Protein AF-A0A7R9YGS1-F1 (afdb_monomer_lite)

Structure (mmCIF, N/CA/C/O backbone):
data_AF-A0A7R9YGS1-F1
#
_entry.id   AF-A0A7R9YGS1-F1
#
loop_
_atom_site.group_PDB
_atom_site.id
_atom_site.type_symbol
_atom_site.label_atom_id
_atom_site.label_alt_id
_atom_site.label_comp_id
_atom_site.label_asym_id
_atom_site.label_entity_id
_atom_site.label_seq_id
_atom_site.pdbx_PDB_ins_code
_atom_site.Cartn_x
_atom_site.Cartn_y
_atom_site.Cartn_z
_atom_site.occupancy
_atom_site.B_iso_or_equiv
_atom_site.auth_seq_id
_atom_site.auth_comp_id
_atom_site.auth_asym_id
_atom_site.auth_atom_id
_atom_site.pdbx_PDB_model_num
ATOM 1 N N . GLY A 1 1 ? -16.925 10.103 -4.255 1.00 83.62 1 GLY A N 1
ATOM 2 C CA . GLY A 1 1 ? -17.946 9.125 -4.685 1.00 83.62 1 GLY A CA 1
ATOM 3 C C . GLY A 1 1 ? -17.270 7.866 -5.184 1.00 83.62 1 GLY A C 1
ATOM 4 O O . GLY A 1 1 ? -16.143 7.963 -5.662 1.00 83.62 1 GLY A O 1
ATOM 5 N N . SER A 1 2 ? -17.938 6.717 -5.084 1.00 89.25 2 SER A N 1
ATOM 6 C CA . SER A 1 2 ? -17.354 5.390 -5.349 1.00 89.25 2 SER A CA 1
ATOM 7 C C . SER A 1 2 ? -16.666 5.252 -6.712 1.00 89.25 2 SER A C 1
ATOM 9 O O . SER A 1 2 ? -15.585 4.683 -6.798 1.00 89.25 2 SER A O 1
ATOM 11 N N . ALA A 1 3 ? -17.224 5.843 -7.774 1.00 91.31 3 ALA A N 1
ATOM 12 C CA . ALA A 1 3 ? -16.618 5.799 -9.109 1.00 91.31 3 ALA A CA 1
ATOM 13 C C . ALA A 1 3 ? -15.221 6.447 -9.169 1.00 91.31 3 ALA A C 1
ATOM 15 O O . ALA A 1 3 ? -14.322 5.918 -9.817 1.00 91.31 3 ALA A O 1
ATOM 16 N N . CYS A 1 4 ? -15.020 7.567 -8.467 1.00 93.81 4 CYS A N 1
ATOM 17 C CA . CYS A 1 4 ? -13.731 8.259 -8.435 1.00 93.81 4 CYS A CA 1
ATOM 18 C C . CYS A 1 4 ? -12.681 7.443 -7.665 1.00 93.81 4 CYS A C 1
ATOM 20 O O . CYS A 1 4 ? -11.571 7.255 -8.155 1.00 93.81 4 CYS A O 1
ATOM 22 N N . GLY A 1 5 ? -13.049 6.886 -6.505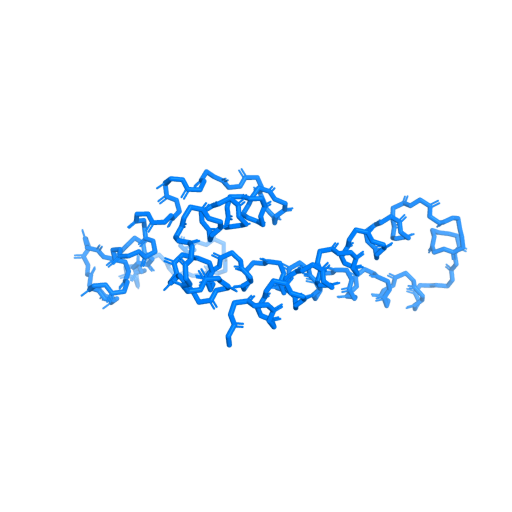 1.00 96.06 5 GLY A N 1
ATOM 23 C CA . GLY A 1 5 ? -12.140 6.051 -5.713 1.00 96.06 5 GLY A CA 1
ATOM 24 C C . GLY A 1 5 ? -11.721 4.774 -6.448 1.00 96.06 5 GLY A C 1
ATOM 25 O O . GLY A 1 5 ? -10.536 4.447 -6.483 1.00 96.06 5 GLY A O 1
ATOM 26 N N . LEU A 1 6 ? -12.659 4.108 -7.131 1.00 97.62 6 LEU A N 1
ATOM 27 C CA . LEU A 1 6 ? -12.356 2.956 -7.987 1.00 97.62 6 LEU A CA 1
ATOM 28 C C . LEU A 1 6 ? -11.429 3.311 -9.152 1.00 97.62 6 LEU A C 1
ATOM 30 O O . LEU A 1 6 ? -10.495 2.562 -9.430 1.00 97.62 6 LEU A O 1
ATOM 34 N N . ALA A 1 7 ? -11.663 4.445 -9.817 1.00 98.12 7 ALA A N 1
ATOM 35 C CA . ALA A 1 7 ? -10.802 4.902 -10.903 1.00 98.12 7 ALA A CA 1
ATOM 36 C C . ALA A 1 7 ? -9.372 5.170 -10.411 1.00 98.12 7 ALA A C 1
ATOM 38 O O . ALA A 1 7 ? -8.418 4.734 -11.048 1.00 98.12 7 ALA A O 1
ATOM 39 N N . ILE A 1 8 ? -9.215 5.816 -9.250 1.00 98.31 8 ILE A N 1
ATOM 40 C CA . ILE A 1 8 ? -7.901 6.068 -8.642 1.00 98.31 8 ILE A CA 1
ATOM 41 C C . ILE A 1 8 ? -7.202 4.748 -8.292 1.00 98.31 8 ILE A C 1
ATOM 43 O O . ILE A 1 8 ? -6.055 4.549 -8.689 1.00 98.31 8 ILE A O 1
ATOM 47 N N . ALA A 1 9 ? -7.893 3.823 -7.616 1.00 98.31 9 ALA A N 1
ATOM 48 C CA . ALA A 1 9 ? -7.335 2.516 -7.264 1.00 98.31 9 ALA A CA 1
ATOM 49 C C . ALA A 1 9 ? -6.900 1.723 -8.511 1.00 98.31 9 ALA A C 1
ATOM 51 O O . ALA A 1 9 ? -5.812 1.146 -8.537 1.00 98.31 9 ALA A O 1
ATOM 52 N N . ALA A 1 10 ? -7.715 1.738 -9.571 1.00 98.44 10 ALA A N 1
ATOM 53 C CA . ALA A 1 10 ? -7.390 1.097 -10.840 1.00 98.44 10 ALA A CA 1
ATOM 54 C C . ALA A 1 10 ? -6.169 1.742 -11.516 1.00 98.44 10 ALA A C 1
ATOM 56 O O . ALA A 1 10 ? -5.265 1.025 -11.941 1.00 98.44 10 ALA A O 1
ATOM 57 N N . CYS A 1 11 ? -6.099 3.076 -11.571 1.00 98.69 11 CYS A N 1
ATOM 58 C CA . CYS A 1 11 ? -4.949 3.797 -12.119 1.00 98.69 11 CYS A CA 1
ATOM 59 C C . CYS A 1 11 ? -3.654 3.465 -11.367 1.00 98.69 11 CYS A C 1
ATOM 61 O O . CYS A 1 11 ? -2.638 3.202 -12.008 1.00 98.69 11 CYS A O 1
ATOM 63 N N . ILE A 1 12 ? -3.693 3.425 -10.030 1.00 98.69 12 ILE A N 1
ATOM 64 C CA . ILE A 1 12 ? -2.539 3.053 -9.199 1.00 98.69 12 ILE A CA 1
ATOM 65 C C . ILE A 1 12 ? -2.091 1.623 -9.512 1.00 98.69 12 ILE A C 1
ATOM 67 O O . ILE A 1 12 ? -0.910 1.402 -9.769 1.00 98.69 12 ILE A O 1
ATOM 71 N N . LEU A 1 13 ? -3.016 0.658 -9.539 1.00 98.62 13 LEU A N 1
ATOM 72 C CA . LEU A 1 13 ? -2.689 -0.745 -9.811 1.00 98.62 13 LEU A CA 1
ATOM 73 C C . LEU A 1 13 ? -2.129 -0.949 -11.222 1.00 98.62 13 LEU A C 1
ATOM 75 O O . LEU A 1 13 ? -1.149 -1.670 -11.389 1.00 98.62 13 LEU A O 1
ATOM 79 N N . VAL A 1 14 ? -2.708 -0.299 -12.234 1.00 98.62 14 VAL A N 1
ATOM 80 C CA . VAL A 1 14 ? -2.215 -0.375 -13.617 1.00 98.62 14 VAL A CA 1
ATOM 81 C C . VAL A 1 14 ? -0.829 0.256 -13.735 1.00 98.62 14 VAL A C 1
ATOM 83 O O . VAL A 1 14 ? 0.066 -0.361 -14.312 1.00 98.62 14 VAL A O 1
ATOM 86 N N . ALA A 1 15 ? -0.627 1.446 -13.161 1.00 98.62 15 ALA A N 1
ATOM 87 C CA . ALA A 1 15 ? 0.673 2.111 -13.157 1.00 98.62 15 ALA A CA 1
ATOM 88 C C . ALA A 1 15 ? 1.732 1.263 -12.441 1.00 98.62 15 ALA A C 1
ATOM 90 O O . ALA A 1 15 ? 2.834 1.093 -12.957 1.00 98.62 15 ALA A O 1
ATOM 91 N N . TRP A 1 16 ? 1.382 0.675 -11.295 1.00 98.69 16 TRP A N 1
ATOM 92 C CA . TRP A 1 16 ? 2.257 -0.218 -10.542 1.00 98.69 16 TRP A CA 1
ATOM 93 C C . TRP A 1 16 ? 2.618 -1.482 -11.329 1.00 98.69 16 TRP A C 1
ATOM 95 O O . TRP A 1 16 ? 3.801 -1.784 -11.453 1.00 98.69 16 TRP A O 1
ATOM 105 N N . VAL A 1 17 ? 1.649 -2.188 -11.929 1.00 98.44 17 VAL A N 1
ATOM 106 C CA . VAL A 1 17 ? 1.932 -3.374 -12.763 1.00 98.44 17 VAL A CA 1
ATOM 107 C C . VAL A 1 17 ? 2.819 -3.010 -13.952 1.00 98.44 17 VAL A C 1
ATOM 109 O O . VAL A 1 17 ? 3.747 -3.754 -14.275 1.00 98.44 17 VAL A O 1
ATOM 112 N N . ALA A 1 18 ? 2.562 -1.874 -14.604 1.00 98.25 18 ALA A N 1
ATOM 113 C CA . ALA A 1 18 ? 3.374 -1.408 -15.723 1.00 98.25 18 ALA A CA 1
ATOM 114 C C . ALA A 1 18 ? 4.814 -1.103 -15.283 1.00 98.25 18 ALA A C 1
ATOM 116 O O . ALA A 1 18 ? 5.753 -1.603 -15.902 1.00 98.25 18 ALA A O 1
ATOM 117 N N . ALA A 1 19 ? 4.988 -0.355 -14.191 1.00 98.00 19 ALA A N 1
ATOM 118 C CA . ALA A 1 19 ? 6.2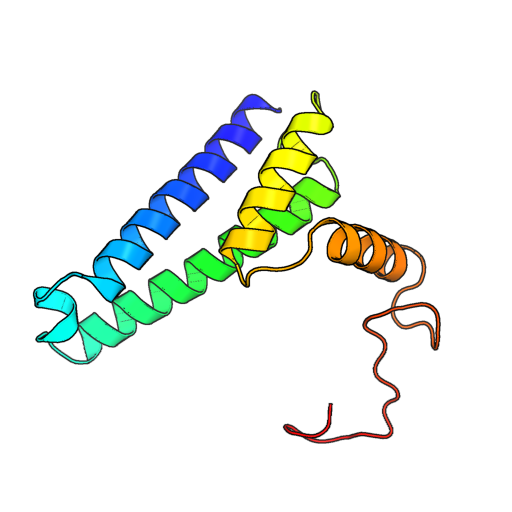97 -0.024 -13.637 1.00 98.00 19 ALA A CA 1
ATOM 119 C C . ALA A 1 19 ? 7.060 -1.280 -13.197 1.00 98.00 19 ALA A C 1
ATOM 121 O O . ALA A 1 19 ? 8.203 -1.470 -13.602 1.00 98.00 19 ALA A O 1
ATOM 122 N N . LEU A 1 20 ? 6.401 -2.195 -12.480 1.00 97.50 20 LEU A N 1
ATOM 123 C CA . LEU A 1 20 ? 6.980 -3.467 -12.058 1.00 97.50 20 LEU A CA 1
ATOM 124 C C . LEU A 1 20 ? 7.420 -4.308 -13.262 1.00 97.50 20 LEU A C 1
ATOM 126 O O . LEU A 1 20 ? 8.534 -4.826 -13.287 1.00 97.50 20 LEU A O 1
ATOM 130 N N . ARG A 1 21 ? 6.574 -4.409 -14.296 1.00 97.69 21 ARG A N 1
ATOM 131 C CA . ARG A 1 21 ? 6.917 -5.119 -15.533 1.00 97.69 21 ARG A CA 1
ATOM 132 C C . ARG A 1 21 ? 8.125 -4.486 -16.221 1.00 97.69 21 ARG A C 1
ATOM 134 O O . ARG A 1 21 ? 8.997 -5.213 -16.688 1.00 97.69 21 ARG A O 1
ATOM 141 N N . MET A 1 22 ? 8.181 -3.157 -16.292 1.00 96.19 22 MET A N 1
ATOM 142 C CA . MET A 1 22 ? 9.321 -2.446 -16.871 1.00 96.19 22 MET A CA 1
ATOM 143 C C . MET A 1 22 ? 10.599 -2.694 -16.068 1.00 96.19 22 MET A C 1
ATOM 145 O O . MET A 1 22 ? 11.604 -3.065 -16.664 1.00 96.19 22 MET A O 1
ATOM 149 N N . SER A 1 23 ? 10.556 -2.564 -14.739 1.00 95.56 23 SER A N 1
ATOM 150 C CA . SER A 1 23 ? 11.722 -2.784 -13.876 1.00 95.56 23 SER A CA 1
ATOM 151 C C . SER A 1 23 ? 12.260 -4.214 -13.953 1.00 95.56 23 SER A C 1
ATOM 153 O O . SER A 1 23 ? 13.468 -4.404 -13.872 1.00 95.56 23 SER A O 1
ATOM 155 N N . LEU A 1 24 ? 11.387 -5.216 -14.108 1.00 95.62 24 LEU A N 1
ATOM 156 C CA . LEU A 1 24 ? 11.787 -6.628 -14.091 1.00 95.62 24 LEU A CA 1
ATOM 157 C C . LEU A 1 24 ? 12.161 -7.197 -15.464 1.00 95.62 24 LEU A C 1
ATOM 159 O O . LEU A 1 24 ? 12.980 -8.108 -15.532 1.00 95.62 24 LEU A O 1
ATOM 163 N N . PHE A 1 25 ? 11.545 -6.715 -16.548 1.00 96.81 25 PHE A N 1
ATOM 164 C CA . PHE A 1 25 ? 11.627 -7.382 -17.855 1.00 96.81 25 PHE A CA 1
ATOM 165 C C . PHE A 1 25 ? 12.152 -6.500 -18.994 1.00 96.81 25 PHE A C 1
ATOM 167 O O . PHE A 1 25 ? 12.231 -6.965 -20.131 1.00 96.81 25 PHE A O 1
ATOM 174 N N . SER A 1 26 ? 12.498 -5.235 -18.742 1.00 97.19 26 SER A N 1
ATOM 175 C CA . SER A 1 26 ? 13.090 -4.373 -19.770 1.00 97.19 26 SER A CA 1
ATOM 176 C C . SER A 1 26 ? 14.609 -4.527 -19.809 1.00 97.19 26 SER A C 1
ATOM 178 O O . SER A 1 26 ? 15.299 -4.109 -18.881 1.00 97.19 26 SER A O 1
ATOM 180 N N . ALA A 1 27 ? 15.137 -5.034 -20.928 1.00 95.44 27 ALA A N 1
ATOM 181 C CA . ALA A 1 27 ? 16.579 -5.054 -21.188 1.00 95.44 27 ALA A CA 1
ATOM 182 C C . ALA A 1 27 ? 17.179 -3.637 -21.182 1.00 95.44 27 ALA A C 1
ATOM 184 O O . ALA A 1 27 ? 18.284 -3.427 -20.708 1.00 95.44 27 ALA A O 1
ATOM 185 N N . GLN A 1 28 ? 16.419 -2.629 -21.621 1.00 95.12 28 GLN A N 1
ATOM 186 C CA . GLN A 1 28 ? 16.853 -1.231 -21.584 1.00 95.12 28 GLN A CA 1
ATOM 187 C C . GLN A 1 28 ? 17.065 -0.717 -20.156 1.00 95.12 28 GLN A C 1
ATOM 189 O O . GLN A 1 28 ? 17.934 0.121 -19.944 1.00 95.12 28 GLN A O 1
ATOM 194 N N . VAL A 1 29 ? 16.271 -1.183 -19.185 1.00 96.06 29 VAL A N 1
ATOM 195 C CA . VAL A 1 29 ? 16.458 -0.841 -17.767 1.00 96.06 29 VAL A CA 1
ATOM 196 C C . VAL A 1 29 ? 17.576 -1.683 -17.150 1.00 96.06 29 VAL A C 1
ATOM 198 O O . VAL A 1 29 ? 18.375 -1.144 -16.390 1.00 96.06 29 VAL A O 1
ATOM 201 N N . ALA A 1 30 ? 17.642 -2.977 -17.479 1.00 94.75 30 ALA A N 1
ATOM 202 C CA . ALA A 1 30 ? 18.617 -3.914 -16.920 1.00 94.75 30 ALA A CA 1
ATOM 203 C C . ALA A 1 30 ? 20.057 -3.637 -17.385 1.00 94.75 30 ALA A C 1
ATOM 205 O O . ALA A 1 30 ? 20.966 -3.590 -16.561 1.00 94.75 30 ALA A O 1
ATOM 206 N N . ASP A 1 31 ? 20.243 -3.397 -18.683 1.00 96.56 31 ASP A N 1
ATOM 207 C CA . ASP A 1 31 ? 21.547 -3.155 -19.314 1.00 96.56 31 ASP A CA 1
ATOM 208 C C . ASP A 1 31 ? 21.834 -1.652 -19.502 1.00 96.56 31 ASP A C 1
ATOM 210 O O . ASP A 1 31 ? 22.855 -1.257 -20.069 1.00 96.56 31 ASP A O 1
ATOM 214 N N . GLY A 1 32 ? 20.903 -0.795 -19.072 1.00 95.69 32 GLY A N 1
ATOM 215 C CA . GLY A 1 32 ? 20.990 0.652 -19.216 1.00 95.69 32 GLY A CA 1
ATOM 216 C C . GLY A 1 32 ? 21.902 1.331 -18.189 1.00 95.69 32 GLY A C 1
ATOM 217 O O . GLY A 1 32 ? 22.493 0.694 -17.316 1.00 95.69 32 GLY A O 1
ATOM 218 N N . PRO A 1 33 ? 22.006 2.671 -18.244 1.00 97.94 33 PRO A N 1
ATOM 219 C CA . PRO A 1 33 ? 22.756 3.435 -17.254 1.00 97.94 33 PRO A CA 1
ATOM 220 C C . PRO A 1 33 ? 22.196 3.235 -15.841 1.00 97.94 33 PRO A C 1
ATOM 222 O O . PRO A 1 33 ? 20.978 3.216 -15.651 1.00 97.94 33 PRO A O 1
ATOM 225 N N . LEU A 1 34 ? 23.073 3.228 -14.831 1.00 97.00 34 LEU A N 1
ATOM 226 C CA . LEU A 1 34 ? 22.683 3.106 -13.419 1.00 97.00 34 LEU A CA 1
ATOM 227 C C . LEU A 1 34 ? 21.572 4.092 -13.015 1.00 97.00 34 LEU A C 1
ATOM 229 O O . LEU A 1 34 ? 20.676 3.737 -12.258 1.00 97.00 34 LEU A O 1
ATOM 233 N N . ALA A 1 35 ? 21.593 5.319 -13.544 1.00 97.75 35 ALA A N 1
ATOM 234 C CA . ALA A 1 35 ? 20.563 6.321 -13.273 1.00 97.75 35 ALA A CA 1
ATOM 235 C C . ALA A 1 35 ? 19.160 5.885 -13.738 1.00 97.75 35 ALA A C 1
ATOM 237 O O . ALA A 1 35 ? 18.182 6.129 -13.034 1.00 97.75 35 ALA A O 1
ATOM 238 N N . LEU A 1 36 ? 19.055 5.215 -14.891 1.00 97.06 36 LEU A N 1
ATOM 239 C CA . LEU A 1 36 ? 17.784 4.700 -15.402 1.00 97.06 36 LEU A CA 1
ATOM 240 C C . LEU A 1 36 ? 17.277 3.544 -14.536 1.00 97.06 36 LEU A C 1
ATOM 242 O O . LEU A 1 36 ? 16.093 3.507 -14.197 1.00 97.06 36 LEU A O 1
ATOM 246 N N . TRP A 1 37 ? 18.177 2.646 -14.130 1.00 96.50 37 TRP A N 1
ATOM 247 C CA . TRP A 1 37 ? 17.851 1.568 -13.199 1.00 96.50 37 TRP A CA 1
ATOM 248 C C . TRP A 1 37 ? 17.353 2.115 -11.853 1.00 96.50 37 TRP A C 1
ATOM 250 O O . TRP A 1 37 ? 16.291 1.717 -11.379 1.00 96.50 37 TRP A O 1
ATOM 260 N N . LEU A 1 38 ? 18.065 3.086 -11.268 1.00 97.44 38 LEU A N 1
ATOM 261 C CA . LEU A 1 38 ? 17.681 3.727 -10.006 1.00 97.44 38 LEU A CA 1
ATOM 262 C C . LEU A 1 38 ? 16.331 4.438 -10.111 1.00 97.44 38 LEU A C 1
ATOM 264 O O . LEU A 1 38 ? 15.501 4.301 -9.211 1.00 97.44 38 LEU A O 1
ATOM 268 N N . LEU A 1 39 ? 16.094 5.170 -11.202 1.00 97.50 39 LEU A N 1
ATOM 269 C CA . LEU A 1 39 ? 14.823 5.847 -11.440 1.00 97.50 39 LEU A CA 1
ATOM 270 C C . LEU A 1 39 ? 13.673 4.840 -11.539 1.00 97.50 39 LEU A C 1
ATOM 272 O O . LEU A 1 39 ? 12.654 5.021 -10.878 1.00 97.50 39 LEU A O 1
ATOM 276 N N . SER A 1 40 ? 13.848 3.770 -12.321 1.00 97.56 40 SER A N 1
ATOM 277 C CA . SER A 1 40 ? 12.838 2.721 -12.481 1.00 97.56 40 SER A CA 1
ATOM 278 C C . SER A 1 40 ? 12.528 2.036 -11.148 1.00 97.56 40 SER A C 1
ATOM 280 O O . SER A 1 40 ? 11.368 1.975 -10.748 1.00 97.56 40 SER A O 1
ATOM 282 N N . SER A 1 41 ? 13.556 1.603 -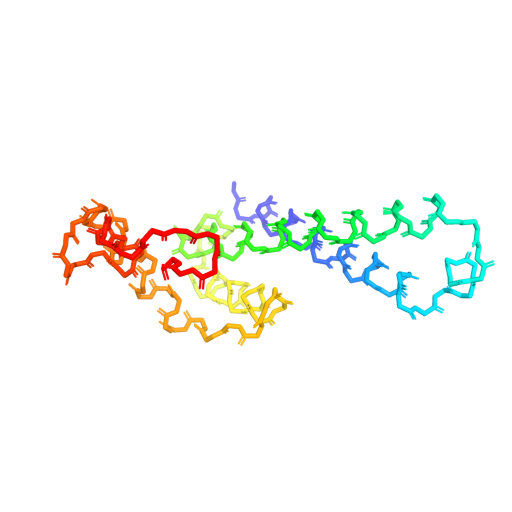10.415 1.00 96.25 41 SER A N 1
ATOM 283 C CA . SER A 1 41 ? 13.405 0.939 -9.116 1.00 96.25 41 SER A CA 1
ATOM 284 C C . SER A 1 41 ? 12.752 1.845 -8.070 1.00 96.25 41 SER A C 1
ATOM 286 O O . SER A 1 41 ? 11.856 1.408 -7.349 1.00 96.25 41 SER A O 1
ATOM 288 N N . THR A 1 42 ? 13.142 3.122 -8.011 1.00 97.62 42 THR A N 1
ATOM 289 C CA . THR A 1 42 ? 12.576 4.088 -7.055 1.00 97.62 42 THR A CA 1
ATOM 290 C C . THR A 1 42 ? 11.128 4.432 -7.399 1.00 97.62 42 THR A C 1
ATOM 292 O O . THR A 1 42 ? 10.288 4.484 -6.504 1.00 97.62 42 THR A O 1
ATOM 295 N N . ALA A 1 43 ? 10.801 4.615 -8.683 1.00 98.06 43 ALA A N 1
ATOM 296 C CA . ALA A 1 43 ? 9.425 4.836 -9.123 1.00 98.06 43 ALA A CA 1
ATOM 297 C C . ALA A 1 43 ? 8.532 3.626 -8.803 1.00 98.06 43 ALA A C 1
ATOM 299 O O . ALA A 1 43 ? 7.426 3.793 -8.289 1.00 98.06 43 ALA A O 1
ATOM 300 N N . THR A 1 44 ? 9.030 2.408 -9.036 1.00 98.25 44 THR A N 1
ATOM 301 C CA . THR A 1 44 ? 8.326 1.171 -8.681 1.00 98.25 44 THR A CA 1
ATOM 302 C C . THR A 1 44 ? 8.115 1.068 -7.169 1.00 98.25 44 THR A C 1
ATOM 304 O O . THR A 1 44 ? 6.994 0.807 -6.735 1.00 98.25 44 THR A O 1
ATOM 307 N N . ALA A 1 45 ? 9.137 1.347 -6.352 1.00 97.50 45 ALA A N 1
ATOM 308 C CA . ALA A 1 45 ? 9.015 1.368 -4.891 1.00 97.50 45 ALA A CA 1
ATOM 309 C C . ALA A 1 45 ? 8.007 2.423 -4.398 1.00 97.50 45 ALA A C 1
ATOM 311 O O . ALA A 1 45 ? 7.193 2.146 -3.520 1.00 97.50 45 ALA A O 1
ATOM 312 N N . TRP A 1 46 ? 7.995 3.612 -5.003 1.00 98.25 46 TRP A N 1
ATOM 313 C CA . TRP A 1 46 ? 7.012 4.650 -4.693 1.00 98.25 46 TRP A CA 1
ATOM 314 C C . TRP A 1 46 ? 5.577 4.213 -5.034 1.00 98.25 46 TRP A C 1
ATOM 316 O O . TRP A 1 46 ? 4.650 4.448 -4.258 1.00 98.25 46 TRP A O 1
ATOM 326 N N . LEU A 1 47 ? 5.383 3.499 -6.147 1.00 98.56 47 LEU A N 1
ATOM 327 C CA . LEU A 1 47 ? 4.083 2.926 -6.507 1.00 98.56 47 LEU A CA 1
ATOM 328 C C . LEU A 1 47 ? 3.652 1.795 -5.563 1.00 98.56 47 LEU A C 1
ATOM 330 O O . LEU A 1 47 ? 2.463 1.680 -5.277 1.00 98.56 47 LEU A O 1
ATOM 334 N N . TYR A 1 48 ? 4.584 1.009 -5.016 1.00 98.50 48 TYR A N 1
ATOM 335 C CA . TYR A 1 48 ? 4.273 0.063 -3.936 1.00 98.50 48 TYR A CA 1
ATOM 336 C C . TYR A 1 48 ? 3.681 0.774 -2.711 1.00 98.50 48 TYR A C 1
ATOM 338 O O . TYR A 1 48 ? 2.692 0.296 -2.153 1.00 98.50 48 TYR A O 1
ATOM 346 N N . THR A 1 49 ? 4.208 1.942 -2.331 1.00 98.25 49 THR A N 1
ATOM 347 C CA . THR A 1 49 ? 3.616 2.768 -1.264 1.00 98.25 49 THR A CA 1
ATOM 348 C C . THR A 1 49 ? 2.177 3.163 -1.599 1.00 98.25 49 THR A C 1
ATOM 350 O O . THR A 1 49 ? 1.293 3.027 -0.756 1.00 98.25 49 THR A O 1
ATOM 353 N N . ALA A 1 50 ? 1.901 3.584 -2.838 1.00 98.56 50 ALA A N 1
ATOM 354 C CA . ALA A 1 50 ? 0.541 3.912 -3.274 1.00 98.56 50 ALA A CA 1
ATOM 355 C C . ALA A 1 50 ? -0.407 2.695 -3.237 1.00 98.56 50 ALA A C 1
ATOM 357 O O . ALA A 1 50 ? -1.571 2.825 -2.847 1.00 98.56 50 ALA A O 1
ATOM 358 N N . VAL A 1 51 ? 0.084 1.498 -3.584 1.00 98.81 51 VAL A N 1
ATOM 359 C CA . VAL A 1 51 ? -0.670 0.239 -3.450 1.00 98.81 51 VAL A CA 1
ATOM 360 C C . VAL A 1 51 ? -1.005 -0.041 -1.982 1.00 98.81 51 VAL A C 1
ATOM 362 O O . VAL A 1 51 ? -2.152 -0.368 -1.679 1.00 98.81 51 VAL A O 1
ATOM 365 N N . PHE A 1 52 ? -0.055 0.130 -1.058 1.00 98.56 52 PHE A N 1
ATOM 366 C CA . PHE A 1 52 ? -0.312 -0.061 0.373 1.00 98.56 52 PHE A CA 1
ATOM 367 C C . PHE A 1 52 ? -1.304 0.961 0.937 1.00 98.56 52 PHE A C 1
ATOM 369 O O . PHE A 1 52 ? -2.244 0.579 1.630 1.00 98.56 52 PHE A O 1
ATOM 376 N N . ILE A 1 53 ? -1.164 2.240 0.572 1.00 98.56 53 ILE A N 1
ATOM 377 C CA . ILE A 1 53 ? -2.132 3.287 0.935 1.00 98.56 53 ILE A CA 1
ATOM 378 C C . ILE A 1 53 ? -3.527 2.922 0.415 1.00 98.56 53 ILE A C 1
ATOM 380 O O . ILE A 1 53 ? -4.503 3.022 1.148 1.00 98.56 53 ILE A O 1
ATOM 384 N N . THR A 1 54 ? -3.639 2.415 -0.814 1.00 98.75 54 THR A N 1
ATOM 385 C CA . THR A 1 54 ? -4.932 1.960 -1.353 1.00 98.75 54 THR A CA 1
ATOM 386 C C . THR A 1 54 ? -5.522 0.814 -0.521 1.00 98.75 54 THR A C 1
ATOM 388 O O . THR A 1 54 ? -6.730 0.792 -0.284 1.00 98.75 54 THR A O 1
ATOM 391 N N . ALA A 1 55 ? -4.693 -0.115 -0.026 1.00 98.69 55 ALA A N 1
ATOM 392 C CA . ALA A 1 55 ? -5.148 -1.165 0.887 1.00 98.69 55 ALA A CA 1
ATOM 393 C C . ALA A 1 55 ? -5.675 -0.593 2.213 1.00 98.69 55 ALA A C 1
ATOM 395 O O . ALA A 1 55 ? -6.727 -1.026 2.683 1.00 98.69 55 ALA A O 1
ATOM 396 N N . HIS A 1 56 ? -4.970 0.385 2.784 1.00 98.56 56 HIS A N 1
ATOM 397 C CA . HIS A 1 56 ? -5.358 1.094 4.004 1.00 98.56 56 HIS A CA 1
ATOM 398 C C . HIS A 1 56 ? -6.697 1.831 3.843 1.00 98.56 56 HIS A C 1
ATOM 400 O O . HIS A 1 56 ? -7.630 1.608 4.614 1.00 98.56 56 HIS A O 1
ATOM 406 N N . GLU A 1 57 ? -6.848 2.637 2.790 1.00 98.50 57 GLU A N 1
ATOM 407 C CA . GLU A 1 57 ? -8.098 3.359 2.514 1.00 98.50 57 GLU A CA 1
ATOM 408 C C . GLU A 1 57 ? -9.271 2.398 2.285 1.00 98.50 57 GLU A C 1
ATOM 410 O O . GLU A 1 57 ? -10.405 2.668 2.688 1.00 98.50 57 GLU A O 1
ATOM 415 N N . ALA A 1 58 ? -9.005 1.237 1.684 1.00 98.56 58 ALA A N 1
ATOM 416 C CA . ALA A 1 58 ? -10.002 0.191 1.522 1.00 98.56 58 ALA A CA 1
ATOM 417 C C . ALA A 1 58 ? -10.422 -0.440 2.864 1.00 98.56 58 ALA A C 1
ATOM 419 O O . ALA A 1 58 ? -11.591 -0.783 3.029 1.00 98.56 58 ALA A O 1
ATOM 420 N N . MET A 1 59 ? -9.524 -0.567 3.849 1.00 98.62 59 MET A N 1
ATOM 421 C CA . MET A 1 59 ? -9.887 -1.017 5.206 1.00 98.62 59 MET A CA 1
ATOM 422 C C . MET A 1 59 ? -10.799 -0.022 5.927 1.00 98.62 59 MET A C 1
ATOM 424 O O . MET A 1 59 ? -11.687 -0.451 6.662 1.00 98.62 59 MET A O 1
ATOM 428 N N . HIS A 1 60 ? -10.630 1.278 5.663 1.00 98.31 60 HIS A N 1
ATOM 429 C CA . HIS A 1 60 ? -11.524 2.345 6.135 1.00 98.31 60 HIS A CA 1
ATOM 430 C C . HIS A 1 60 ? -12.822 2.466 5.323 1.00 98.31 60 HIS A C 1
ATOM 432 O O . HIS A 1 60 ? -13.715 3.228 5.685 1.00 98.31 60 HIS A O 1
ATOM 438 N N . GLY A 1 61 ? -12.954 1.718 4.224 1.00 97.94 61 GLY A N 1
ATOM 439 C CA . GLY A 1 61 ? -14.135 1.747 3.363 1.00 97.94 61 GLY A CA 1
ATOM 440 C C . GLY A 1 61 ? -14.178 2.915 2.369 1.00 97.94 61 GLY A C 1
ATOM 441 O O . GLY A 1 61 ? -15.204 3.121 1.719 1.00 97.94 61 GLY A O 1
ATOM 442 N N . LEU A 1 62 ? -13.088 3.672 2.218 1.00 97.75 62 LEU A N 1
ATOM 443 C CA . LEU A 1 62 ? -13.069 4.946 1.491 1.00 97.75 62 LEU A CA 1
ATOM 444 C C . LEU A 1 62 ? -12.925 4.798 -0.031 1.00 97.75 62 LEU A C 1
ATOM 446 O O . LEU A 1 62 ? -13.309 5.707 -0.768 1.00 97.75 62 LEU A O 1
ATOM 450 N N . VAL A 1 63 ? -12.437 3.655 -0.530 1.00 98.06 63 VAL A N 1
ATOM 451 C CA . VAL A 1 63 ? -12.251 3.432 -1.978 1.00 98.06 63 VAL A CA 1
ATOM 452 C C . VAL A 1 63 ? -13.595 3.316 -2.703 1.00 98.06 63 VAL A C 1
ATOM 454 O O . VAL A 1 63 ? -13.775 3.876 -3.784 1.00 98.06 63 VAL A O 1
ATOM 457 N N . CYS A 1 64 ? -14.557 2.609 -2.111 1.00 97.88 64 CYS A N 1
ATOM 458 C CA . CYS A 1 64 ? -15.899 2.433 -2.672 1.00 97.88 64 CYS A CA 1
ATOM 459 C C . CYS A 1 64 ? -16.974 2.490 -1.569 1.00 97.88 64 CYS A C 1
ATOM 461 O O . CYS A 1 64 ? -17.511 1.443 -1.195 1.00 97.88 64 CYS A O 1
ATOM 463 N N . PRO A 1 65 ? -17.275 3.680 -1.008 1.00 96.56 65 PRO A N 1
ATOM 464 C CA . PRO A 1 65 ? -18.128 3.814 0.180 1.00 96.56 65 PRO A CA 1
ATOM 465 C C . PRO A 1 65 ? -19.505 3.154 0.053 1.00 96.56 65 PRO A C 1
ATOM 467 O O . PRO A 1 65 ? -20.030 2.635 1.034 1.00 96.56 65 PRO A O 1
ATOM 470 N N . ASP A 1 66 ? -20.058 3.107 -1.161 1.00 97.06 66 ASP A N 1
ATOM 471 C CA . ASP A 1 66 ? -21.379 2.519 -1.414 1.00 97.06 66 ASP A CA 1
ATOM 472 C C . ASP A 1 66 ? -21.359 0.974 -1.381 1.00 97.06 66 ASP A C 1
ATOM 474 O O . ASP A 1 66 ? -22.406 0.341 -1.249 1.00 97.06 66 ASP A O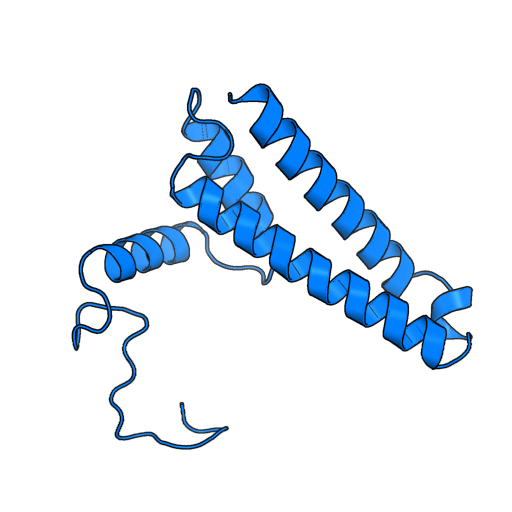 1
ATOM 478 N N . TRP A 1 67 ? -20.179 0.343 -1.494 1.00 97.06 67 TRP A N 1
ATOM 479 C CA . TRP A 1 67 ? -20.034 -1.113 -1.616 1.00 97.06 67 TRP A CA 1
ATOM 480 C C . TRP A 1 67 ? -18.896 -1.667 -0.737 1.00 97.06 67 TRP A C 1
ATOM 482 O O . TRP A 1 67 ? -17.792 -1.936 -1.224 1.00 97.06 67 TRP A O 1
ATOM 492 N N . PRO A 1 68 ? -19.155 -1.961 0.553 1.00 96.81 68 PRO A N 1
ATOM 493 C CA . PRO A 1 68 ? -18.142 -2.475 1.485 1.00 96.81 68 PRO A CA 1
ATOM 494 C C . PRO A 1 68 ? -17.434 -3.758 1.017 1.00 96.81 68 PRO A C 1
ATOM 496 O O . PRO A 1 68 ? -16.238 -3.939 1.232 1.00 96.81 68 PRO A O 1
ATOM 499 N N . ARG A 1 69 ? -18.142 -4.646 0.304 1.00 98.12 69 ARG A N 1
ATOM 500 C CA . ARG A 1 69 ? -17.543 -5.866 -0.270 1.00 98.12 69 ARG A CA 1
ATOM 501 C C . ARG A 1 69 ? -16.464 -5.558 -1.311 1.00 98.12 69 ARG A C 1
ATOM 503 O O . ARG A 1 69 ? -15.478 -6.285 -1.393 1.00 98.12 69 ARG A O 1
ATOM 510 N N . VAL A 1 70 ? -16.643 -4.488 -2.085 1.00 98.31 70 VAL A N 1
ATOM 511 C CA . VAL A 1 70 ? -15.674 -4.053 -3.099 1.00 98.31 70 VAL A CA 1
ATOM 512 C C . VAL A 1 70 ? -14.431 -3.481 -2.427 1.00 98.31 70 VAL A C 1
ATOM 514 O O . VAL A 1 70 ? -13.324 -3.828 -2.825 1.00 98.31 70 VAL A O 1
ATOM 517 N N . ASN A 1 71 ? -14.599 -2.698 -1.356 1.00 98.56 71 ASN A N 1
ATOM 518 C CA . ASN A 1 71 ? -13.479 -2.271 -0.517 1.00 98.56 71 ASN A CA 1
ATOM 519 C C . ASN A 1 71 ? -12.666 -3.474 -0.019 1.00 98.56 71 ASN A C 1
ATOM 521 O O . ASN A 1 71 ? -11.461 -3.516 -0.231 1.00 98.56 71 ASN A O 1
ATOM 525 N N . HIS A 1 72 ? -13.300 -4.505 0.547 1.00 98.56 72 HIS A N 1
ATOM 526 C CA . HIS A 1 72 ? -12.557 -5.687 0.996 1.00 98.56 72 HIS A CA 1
ATOM 527 C C . HIS A 1 72 ? -11.827 -6.422 -0.134 1.00 98.56 72 HIS A C 1
ATOM 529 O O . HIS A 1 72 ? -10.701 -6.870 0.067 1.00 98.56 72 HIS A O 1
ATOM 535 N N . ALA A 1 73 ? -12.428 -6.528 -1.321 1.00 98.62 73 ALA A N 1
ATOM 536 C CA . ALA A 1 73 ? -11.772 -7.145 -2.473 1.00 98.62 73 ALA A CA 1
ATOM 537 C C . ALA A 1 73 ? -10.532 -6.351 -2.925 1.00 98.62 73 ALA A C 1
ATOM 539 O O . ALA A 1 73 ? -9.478 -6.943 -3.158 1.00 98.62 73 ALA A O 1
ATOM 540 N N . ILE A 1 74 ? -10.638 -5.020 -2.999 1.00 98.56 74 ILE A N 1
ATOM 541 C CA . ILE A 1 74 ? -9.523 -4.131 -3.360 1.00 98.56 74 ILE A CA 1
ATOM 542 C C . ILE A 1 74 ? -8.448 -4.152 -2.277 1.00 98.56 74 ILE A C 1
ATOM 544 O O . ILE A 1 74 ? -7.276 -4.334 -2.585 1.00 98.56 74 ILE A O 1
ATOM 548 N N . GLY A 1 75 ? -8.843 -4.033 -1.009 1.00 98.62 75 GLY A N 1
ATOM 549 C CA . GLY A 1 75 ? -7.934 -4.086 0.129 1.00 98.62 75 GLY A CA 1
ATOM 550 C C . GLY A 1 75 ? -7.154 -5.395 0.174 1.00 98.62 75 GLY A C 1
ATOM 551 O O . GLY A 1 75 ? -5.935 -5.373 0.333 1.00 98.62 75 GLY A O 1
ATOM 552 N N . TRP A 1 76 ? -7.831 -6.525 -0.052 1.00 98.75 76 TRP A N 1
ATOM 553 C CA . TRP A 1 76 ? -7.181 -7.824 -0.183 1.00 98.75 76 TRP A CA 1
ATOM 554 C C . TRP A 1 76 ? -6.197 -7.833 -1.352 1.00 98.75 76 TRP A C 1
ATOM 556 O O . TRP A 1 76 ? -5.025 -8.133 -1.147 1.00 98.75 76 TRP A O 1
ATOM 566 N N . LEU A 1 77 ? -6.625 -7.447 -2.557 1.00 98.69 77 LEU A N 1
ATOM 567 C CA . LEU A 1 77 ? -5.759 -7.435 -3.737 1.00 98.69 77 LEU A CA 1
ATOM 568 C C . LEU A 1 77 ? -4.501 -6.582 -3.513 1.00 98.69 77 LEU A C 1
ATOM 570 O O . LEU A 1 77 ? -3.389 -7.040 -3.781 1.00 98.69 77 LEU A O 1
ATOM 574 N N . CYS A 1 78 ? -4.660 -5.369 -2.988 1.00 98.69 78 CYS A N 1
ATOM 575 C CA . CYS A 1 78 ? -3.561 -4.447 -2.726 1.00 98.69 78 CYS A CA 1
ATOM 576 C C . CYS A 1 78 ? -2.627 -4.959 -1.619 1.00 98.69 78 CYS A C 1
ATOM 578 O O . CYS A 1 78 ? -1.413 -4.950 -1.805 1.00 98.69 78 CYS A O 1
ATOM 580 N N . ALA A 1 79 ? -3.154 -5.489 -0.510 1.00 98.56 79 ALA A N 1
ATOM 581 C CA . ALA A 1 79 ? -2.341 -6.054 0.574 1.00 98.56 79 ALA A CA 1
ATOM 582 C C . ALA A 1 79 ? -1.516 -7.271 0.112 1.00 98.56 79 ALA A C 1
ATOM 584 O O . ALA A 1 79 ? -0.339 -7.417 0.459 1.00 98.56 79 ALA A O 1
ATOM 585 N N . ARG A 1 80 ? -2.115 -8.129 -0.726 1.00 98.38 80 ARG A N 1
ATOM 586 C CA . ARG A 1 80 ? -1.427 -9.271 -1.344 1.00 98.38 80 ARG A CA 1
ATOM 587 C C . ARG A 1 80 ? -0.355 -8.824 -2.332 1.00 98.38 80 ARG A C 1
ATOM 589 O O . ARG A 1 80 ? 0.720 -9.414 -2.347 1.00 98.38 80 ARG A O 1
ATOM 596 N N . SER A 1 81 ? -0.638 -7.783 -3.110 1.00 98.12 81 SER A N 1
ATOM 597 C CA . SER A 1 81 ? 0.295 -7.217 -4.090 1.00 98.12 81 SER A CA 1
ATOM 598 C C . SER A 1 81 ? 1.484 -6.526 -3.425 1.00 98.12 81 SER A C 1
ATOM 600 O O . SER A 1 81 ? 2.600 -6.661 -3.911 1.00 98.12 81 SER A O 1
ATOM 602 N N . PHE A 1 82 ? 1.259 -5.830 -2.305 1.00 98.06 82 PHE A N 1
ATOM 603 C CA . PHE A 1 82 ? 2.296 -5.083 -1.598 1.00 98.06 82 PHE A CA 1
ATOM 604 C C . PHE A 1 82 ? 3.382 -5.992 -1.016 1.00 98.06 82 PHE A C 1
A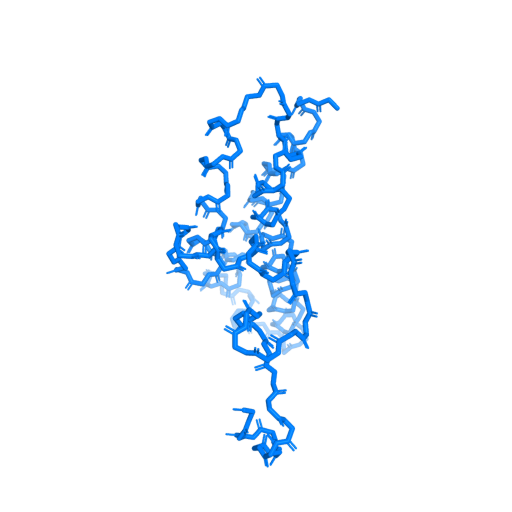TOM 606 O O . PHE A 1 82 ? 4.559 -5.806 -1.304 1.00 98.06 82 PHE A O 1
ATOM 613 N N . ALA A 1 83 ? 2.988 -6.978 -0.208 1.00 96.56 83 ALA A N 1
ATOM 614 C CA . ALA A 1 83 ? 3.942 -7.842 0.488 1.00 96.56 83 ALA A CA 1
ATOM 615 C C . ALA A 1 83 ? 3.366 -9.225 0.823 1.00 96.56 83 ALA A C 1
ATOM 617 O O . ALA A 1 83 ? 3.773 -9.852 1.797 1.00 96.56 83 ALA A O 1
ATOM 618 N N . HIS A 1 84 ? 2.387 -9.708 0.048 1.00 97.31 84 HIS A N 1
ATOM 619 C CA . HIS A 1 84 ? 1.727 -10.988 0.314 1.00 97.31 84 HIS A CA 1
ATOM 620 C C . HIS A 1 84 ? 1.125 -11.055 1.734 1.00 97.31 84 HIS A C 1
ATOM 622 O O . HIS A 1 84 ? 1.119 -12.109 2.370 1.00 97.31 84 HIS A O 1
ATOM 628 N N . LEU A 1 85 ? 0.581 -9.939 2.228 1.00 97.38 85 LEU A N 1
ATOM 629 C CA . LEU A 1 85 ? 0.039 -9.853 3.584 1.00 97.38 85 LEU A CA 1
ATOM 630 C C . LEU A 1 85 ? -1.289 -10.611 3.699 1.00 97.38 85 LEU A C 1
ATOM 632 O O . LEU A 1 85 ? -2.090 -10.626 2.759 1.00 97.38 85 LEU A O 1
ATOM 636 N N . ASP A 1 86 ? -1.545 -11.233 4.850 1.00 98.12 86 ASP A N 1
ATOM 637 C CA . ASP A 1 86 ? -2.872 -11.764 5.162 1.00 98.12 86 ASP A CA 1
ATOM 638 C C . ASP A 1 86 ? -3.811 -10.595 5.472 1.00 98.12 86 ASP A C 1
ATOM 640 O O . ASP A 1 86 ? -3.697 -9.933 6.503 1.00 98.12 86 ASP A O 1
ATOM 644 N N . TYR A 1 87 ? -4.754 -10.339 4.566 1.00 98.25 87 TYR A N 1
ATOM 645 C CA . TYR A 1 87 ? -5.678 -9.216 4.689 1.00 98.25 87 TYR A CA 1
ATOM 646 C C . TYR A 1 87 ? -6.569 -9.295 5.935 1.00 98.25 87 TYR A C 1
ATOM 648 O O . TYR A 1 87 ? -6.906 -8.259 6.503 1.00 98.25 87 TYR A O 1
ATOM 656 N N . ARG A 1 88 ? -6.953 -10.500 6.381 1.00 97.94 88 ARG A N 1
ATOM 657 C CA . ARG A 1 88 ? -7.799 -10.663 7.572 1.00 97.94 88 ARG A CA 1
ATOM 658 C C . ARG A 1 88 ? -7.017 -10.333 8.830 1.00 97.94 88 ARG A C 1
ATOM 660 O O . ARG A 1 88 ? -7.560 -9.684 9.715 1.00 97.94 88 ARG A O 1
ATOM 667 N N . VAL A 1 89 ? -5.763 -10.767 8.919 1.00 98.25 89 VAL A N 1
ATOM 668 C CA . VAL A 1 89 ? -4.885 -10.394 10.037 1.00 98.25 89 VAL A CA 1
ATOM 669 C C . VAL A 1 89 ? -4.647 -8.885 10.019 1.00 98.25 89 VAL A C 1
ATOM 671 O O . VAL A 1 89 ? -4.863 -8.214 11.026 1.00 98.25 89 VAL A O 1
ATOM 674 N N . LEU A 1 90 ? -4.295 -8.349 8.849 1.00 98.12 90 LEU A N 1
ATOM 675 C CA . LEU A 1 90 ? -3.949 -6.945 8.669 1.00 98.12 90 LEU A CA 1
ATOM 676 C C . LEU A 1 90 ? -5.102 -6.004 9.038 1.00 98.12 90 LEU A C 1
ATOM 678 O O . LEU A 1 90 ? -4.885 -5.071 9.798 1.00 98.12 90 LEU A O 1
ATOM 682 N N . ILE A 1 91 ? -6.333 -6.259 8.578 1.00 98.38 91 ILE A N 1
ATOM 683 C CA . ILE A 1 91 ? -7.471 -5.384 8.902 1.00 98.38 91 ILE A CA 1
ATOM 684 C C . ILE A 1 91 ? -7.831 -5.417 10.396 1.00 98.38 91 ILE A C 1
ATOM 686 O O . ILE A 1 91 ? -8.208 -4.391 10.958 1.00 98.38 91 ILE A O 1
ATOM 690 N N . HIS A 1 92 ? -7.702 -6.567 11.070 1.00 98.19 92 HIS A N 1
ATOM 691 C CA . HIS A 1 92 ? -7.939 -6.640 12.514 1.00 98.19 92 HIS A CA 1
ATOM 692 C C . HIS A 1 92 ? -6.875 -5.870 13.300 1.00 98.19 92 HIS A C 1
ATOM 694 O O . HIS A 1 92 ? -7.237 -5.124 14.212 1.00 98.19 92 HIS A O 1
ATOM 700 N N . ALA A 1 93 ? -5.599 -6.030 12.931 1.00 97.94 93 ALA A N 1
ATOM 701 C CA . ALA A 1 93 ? -4.487 -5.298 13.529 1.00 97.94 93 ALA A CA 1
ATOM 702 C C . ALA A 1 93 ? -4.638 -3.786 13.309 1.00 97.94 93 ALA A C 1
ATOM 704 O O . ALA A 1 93 ? -4.606 -3.017 14.265 1.00 97.94 93 ALA A O 1
ATOM 705 N N . HIS A 1 94 ? -4.947 -3.381 12.077 1.00 98.31 94 HIS A N 1
ATOM 706 C CA . HIS A 1 94 ? -5.202 -1.995 11.686 1.00 98.31 94 HIS A CA 1
ATOM 707 C C . HIS A 1 94 ? -6.272 -1.321 12.556 1.00 98.31 94 HIS A C 1
ATOM 709 O O . HIS A 1 94 ? -6.070 -0.240 13.110 1.00 98.31 94 HIS A O 1
ATOM 715 N N . TRP A 1 95 ? -7.414 -1.985 12.756 1.00 98.25 95 TRP A N 1
ATOM 716 C CA . TRP A 1 95 ? -8.457 -1.455 13.635 1.00 98.25 95 TRP A CA 1
ATOM 717 C C . TRP A 1 95 ? -8.083 -1.500 15.122 1.00 98.25 95 TRP A C 1
ATOM 719 O O . TRP A 1 95 ? -8.575 -0.669 15.882 1.00 98.25 95 TRP A O 1
ATOM 729 N N . ALA A 1 96 ? -7.264 -2.459 15.567 1.00 98.19 96 ALA A N 1
ATOM 730 C CA . ALA A 1 96 ? -6.763 -2.484 16.943 1.00 98.19 96 ALA A CA 1
ATOM 731 C C . ALA A 1 96 ? -5.852 -1.281 17.218 1.00 98.19 96 ALA A C 1
ATOM 733 O O . ALA A 1 96 ? -6.097 -0.564 18.189 1.00 98.19 96 ALA A O 1
ATOM 734 N N . HIS A 1 97 ? -4.923 -0.999 16.302 1.00 97.69 97 HIS A N 1
ATOM 735 C CA . HIS A 1 97 ? -4.079 0.192 16.326 1.00 97.69 97 HIS A CA 1
ATOM 736 C C . HIS A 1 97 ? -4.920 1.476 16.403 1.00 97.69 97 HIS A C 1
ATOM 738 O O . HIS A 1 97 ? -4.773 2.264 17.332 1.00 97.69 97 HIS A O 1
ATOM 744 N N . HIS A 1 98 ? -5.894 1.657 15.502 1.00 97.44 98 HIS A N 1
ATOM 745 C CA . HIS A 1 98 ? -6.737 2.860 15.506 1.00 97.44 98 HIS A CA 1
ATOM 746 C C . HIS A 1 98 ? -7.611 3.029 16.757 1.00 97.44 98 HIS A C 1
ATOM 748 O O . HIS A 1 98 ? -7.949 4.159 17.110 1.00 97.44 98 HIS A O 1
ATOM 754 N N . ARG A 1 99 ? -8.010 1.936 17.421 1.00 97.69 99 ARG A N 1
ATOM 755 C CA . ARG A 1 99 ? -8.796 2.003 18.666 1.00 97.69 99 ARG A CA 1
ATOM 756 C C . ARG A 1 99 ? -7.955 2.418 19.871 1.00 97.69 99 ARG A C 1
ATOM 758 O O . ARG A 1 99 ? -8.463 3.127 20.735 1.00 97.69 99 ARG A O 1
ATOM 765 N N . SER A 1 100 ? -6.706 1.967 19.932 1.00 97.06 100 SER A N 1
ATOM 766 C CA . SER A 1 100 ? -5.851 2.088 21.114 1.00 97.06 100 SER A CA 1
ATOM 767 C C . SER A 1 100 ? -4.399 2.417 20.740 1.00 97.06 100 SER A C 1
ATOM 769 O O . SER A 1 100 ? -3.509 1.669 21.128 1.00 97.06 100 SER A O 1
ATOM 771 N N . PRO A 1 101 ? -4.119 3.516 20.018 1.00 95.75 101 PRO A N 1
ATOM 772 C CA . PRO A 1 101 ? -2.789 3.777 19.472 1.00 95.75 101 PRO A CA 1
ATOM 773 C C . PRO A 1 101 ? -1.751 3.990 20.576 1.00 95.75 101 PRO A C 1
ATOM 775 O O . PRO A 1 101 ? -2.023 4.655 21.579 1.00 95.75 101 PRO A O 1
ATOM 778 N N . ALA A 1 102 ? -0.557 3.435 20.373 1.00 93.19 102 ALA A N 1
ATOM 779 C CA . ALA A 1 102 ? 0.568 3.463 21.302 1.00 93.19 102 ALA A CA 1
ATOM 780 C C . ALA A 1 102 ? 0.236 2.958 22.724 1.00 93.19 102 ALA A C 1
ATOM 782 O O . ALA A 1 102 ? 0.911 3.328 23.688 1.00 93.19 102 ALA A O 1
ATOM 783 N N . GLN A 1 103 ? -0.793 2.114 22.878 1.00 95.00 103 GLN A N 1
ATOM 784 C CA . GLN A 1 103 ? -1.145 1.515 24.165 1.00 95.00 103 GLN A CA 1
ATOM 785 C C . GLN A 1 103 ? -0.460 0.148 24.336 1.00 95.00 103 GLN A C 1
ATOM 787 O O . GLN A 1 103 ? -0.705 -0.758 23.531 1.00 95.00 103 GLN A O 1
ATOM 792 N N . PRO A 1 104 ? 0.348 -0.042 25.399 1.00 94.50 104 PRO A N 1
ATOM 793 C CA . PRO A 1 104 ? 1.025 -1.307 25.661 1.00 94.50 104 PRO A CA 1
ATOM 794 C C . PRO A 1 104 ? 0.049 -2.486 25.718 1.00 94.50 104 PRO A C 1
ATOM 796 O O . PRO A 1 104 ? -0.943 -2.449 26.446 1.00 94.50 104 PRO A O 1
ATOM 799 N N . GLY A 1 105 ? 0.341 -3.542 24.958 1.00 93.06 105 GLY A N 1
ATOM 800 C CA . GLY A 1 105 ? -0.457 -4.772 24.927 1.00 93.06 105 GLY A CA 1
ATOM 801 C C . GLY A 1 105 ? -1.797 -4.677 24.186 1.00 93.06 105 GLY A C 1
ATOM 802 O O . GLY A 1 105 ? -2.492 -5.687 24.099 1.00 93.06 105 GLY A O 1
ATOM 803 N N . LEU A 1 106 ? -2.162 -3.505 23.650 1.00 95.19 106 LEU A N 1
ATOM 804 C CA . LEU A 1 106 ? -3.401 -3.296 22.889 1.00 95.19 106 LEU A CA 1
ATOM 805 C C . LEU A 1 106 ? -3.134 -2.890 21.438 1.00 95.19 106 LEU A C 1
ATOM 807 O O . LEU A 1 106 ? -3.834 -3.358 20.539 1.00 95.19 106 LEU A O 1
ATOM 811 N N . ASP A 1 107 ? -2.132 -2.043 21.212 1.00 96.69 107 ASP A N 1
ATOM 812 C CA . ASP A 1 107 ? -1.686 -1.680 19.872 1.00 96.69 107 ASP A CA 1
ATOM 813 C C . ASP A 1 107 ? -0.712 -2.744 19.340 1.00 96.69 107 ASP A C 1
ATOM 815 O O . ASP A 1 107 ? 0.348 -2.937 19.946 1.00 96.69 107 ASP A O 1
ATOM 819 N N . PRO A 1 108 ? -1.027 -3.440 18.231 1.00 94.56 108 PRO A N 1
ATOM 820 C CA . PRO A 1 108 ? -0.092 -4.380 17.612 1.00 94.56 108 PRO A CA 1
ATOM 821 C C . PRO A 1 108 ? 1.205 -3.713 17.130 1.00 94.56 108 PRO A C 1
ATOM 823 O O . PRO A 1 108 ? 2.206 -4.411 16.981 1.00 94.56 108 PRO A O 1
ATOM 826 N N . ASP A 1 109 ? 1.202 -2.389 16.942 1.00 92.81 109 ASP A N 1
ATOM 827 C CA . ASP A 1 109 ? 2.356 -1.611 16.489 1.00 92.81 109 ASP A CA 1
ATOM 828 C C . ASP A 1 109 ? 3.130 -0.970 17.663 1.00 92.81 109 ASP A C 1
ATOM 830 O O . ASP A 1 109 ? 4.056 -0.179 17.454 1.00 92.81 109 ASP A O 1
ATOM 834 N N . PHE A 1 110 ? 2.771 -1.290 18.916 1.00 93.19 110 PHE A N 1
ATOM 835 C CA . PHE A 1 110 ? 3.444 -0.741 20.093 1.00 93.19 110 PHE A CA 1
ATOM 836 C C . PHE A 1 110 ? 4.904 -1.201 20.185 1.00 93.19 110 PHE A C 1
ATOM 838 O O . PHE A 1 110 ? 5.194 -2.392 20.303 1.00 93.19 110 PHE A O 1
ATOM 845 N N . HIS A 1 111 ? 5.822 -0.236 20.243 1.00 87.75 111 HIS A N 1
ATOM 846 C CA . HIS A 1 111 ? 7.226 -0.470 20.574 1.00 87.75 111 HIS A CA 1
ATOM 847 C C . HIS A 1 111 ? 7.468 -0.256 22.072 1.00 87.75 111 HIS A C 1
ATOM 849 O O . HIS A 1 111 ? 7.098 0.783 22.619 1.00 87.75 111 HIS A O 1
ATOM 855 N N . ASP A 1 112 ? 8.117 -1.213 22.739 1.00 86.00 112 ASP A N 1
ATOM 856 C CA . ASP A 1 112 ? 8.319 -1.187 24.195 1.00 86.00 112 ASP A CA 1
ATOM 857 C C . ASP A 1 112 ? 9.364 -0.169 24.678 1.00 86.00 112 ASP A C 1
ATOM 859 O O . ASP A 1 112 ? 9.485 0.096 25.876 1.00 86.00 112 ASP A O 1
ATOM 863 N N . GLY A 1 113 ? 10.133 0.419 23.760 1.00 83.38 113 GLY A N 1
ATOM 864 C CA . GLY A 1 113 ? 11.204 1.356 24.071 1.00 83.38 113 GLY A CA 1
ATOM 865 C C . GLY A 1 113 ? 12.387 0.736 24.823 1.00 83.38 113 GLY A C 1
ATOM 866 O O . GLY A 1 113 ? 13.277 1.486 25.235 1.00 83.38 113 GLY A O 1
ATOM 867 N N . VAL A 1 114 ? 12.430 -0.586 25.002 1.00 84.12 114 VAL A N 1
ATOM 868 C CA . VAL A 1 114 ? 13.508 -1.343 25.658 1.00 84.12 114 VAL A CA 1
ATOM 869 C C . VAL A 1 114 ? 14.442 -1.926 24.602 1.00 84.12 114 VAL A C 1
ATOM 871 O O . VAL A 1 114 ? 15.664 -1.775 24.701 1.00 84.12 114 VAL A O 1
ATOM 874 N N . HIS A 1 115 ? 13.885 -2.510 23.544 1.00 79.50 115 HIS A N 1
ATOM 875 C CA . HIS A 1 115 ? 14.651 -3.037 22.420 1.00 79.50 115 HIS A CA 1
ATOM 876 C C . HIS A 1 115 ? 14.957 -1.900 21.439 1.00 79.50 115 HIS A C 1
ATOM 878 O O . HIS A 1 115 ? 14.211 -1.585 20.522 1.00 79.50 115 HIS A O 1
ATOM 884 N N . ARG A 1 116 ? 16.042 -1.166 21.710 1.00 78.19 116 ARG A N 1
ATOM 885 C CA . ARG A 1 116 ? 16.456 -0.022 20.884 1.00 78.19 116 ARG A CA 1
ATOM 886 C C . ARG A 1 116 ? 17.556 -0.417 19.902 1.00 78.19 116 ARG A C 1
ATOM 888 O O . ARG A 1 116 ? 18.510 -1.105 20.265 1.00 78.19 116 ARG A O 1
ATOM 895 N N . GLY A 1 117 ? 17.469 0.106 18.681 1.00 76.88 117 GLY A N 1
ATOM 896 C CA . GLY A 1 117 ? 18.509 0.012 17.653 1.00 76.88 117 GLY A CA 1
ATOM 897 C C . GLY A 1 117 ? 17.960 -0.431 16.298 1.00 76.88 117 GLY A C 1
ATOM 898 O O . GLY A 1 117 ? 16.930 -1.086 16.230 1.00 76.88 117 GLY A O 1
ATOM 899 N N . PHE A 1 118 ? 18.672 -0.101 15.217 1.00 78.56 118 PHE A N 1
ATOM 900 C CA . PHE A 1 118 ? 18.226 -0.352 13.837 1.00 78.56 118 PHE A CA 1
ATOM 901 C C . PHE A 1 118 ? 17.815 -1.812 13.566 1.00 78.56 118 PHE A C 1
ATOM 903 O O . PHE A 1 118 ? 16.846 -2.055 12.861 1.00 78.56 118 PHE A O 1
ATOM 910 N N . ALA A 1 119 ? 18.533 -2.779 14.144 1.00 85.00 119 ALA A N 1
ATOM 911 C CA . ALA A 1 119 ? 18.285 -4.211 13.946 1.00 85.00 119 ALA A CA 1
ATOM 912 C C . ALA A 1 119 ? 17.446 -4.868 15.057 1.00 85.00 119 ALA A C 1
ATOM 914 O O . ALA A 1 119 ? 17.235 -6.076 15.029 1.00 85.00 119 ALA A O 1
ATOM 915 N N . ARG A 1 120 ? 17.059 -4.104 16.081 1.00 76.06 120 ARG A N 1
ATOM 916 C CA . ARG A 1 120 ? 16.448 -4.611 17.316 1.00 76.06 120 ARG A CA 1
ATOM 917 C C . ARG A 1 120 ? 15.169 -3.857 17.654 1.00 76.06 120 ARG A C 1
ATOM 919 O O . ARG A 1 120 ? 14.903 -3.711 18.836 1.00 76.06 120 ARG A O 1
ATOM 926 N N . TRP A 1 121 ? 14.466 -3.328 16.649 1.00 58.56 121 TRP A N 1
ATOM 927 C CA . TRP A 1 121 ? 13.109 -2.833 16.869 1.00 58.56 121 TRP A CA 1
ATOM 928 C C . TRP A 1 121 ? 12.320 -3.886 17.650 1.00 58.56 121 TRP A C 1
ATOM 930 O O . TRP A 1 121 ? 12.381 -5.069 17.246 1.00 58.56 121 TRP A O 1
#

Organism: Diacronema lutheri (NCBI:txid208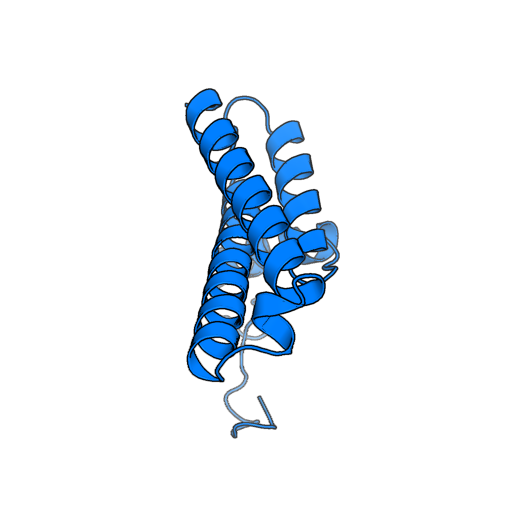1491)

pLDDT: mean 95.56, std 5.95, range [58.56, 98.81]

Secondary structure (DSSP, 8-state):
-HHHHHHHHHHHHHHHHHHHHHHHH-HHHHSS-HHHHHHHHHHHHHHHHHHHHHHHHHHTT-SSTT-HHHHHHHHHHHHHHHH---HHHHHHHHHHHHHSTT-TTT-TT---SSS-STT--

Foldseek 3Di:
DQVVLQVLLVVLVVQLVVLVCCLPPPPCLVVHDPVSNVVSVVSNVVSLVVLQVLLVCLLVCNSGVVDNVVSLVSNQVSCCVNPNDDSVVVSVLSVQCVVQPLDPPRRPPHDPVPQDDPVRD

Sequence (121 aa):
GSACGLAIAACILVAWVAALRMSLFSAQVADGPLALWLLSSTATAWLYTAVFITAHEAMHGLVCPDWPRVNHAIGWLCARSFAHLDYRVLIHAHWAHHRSPAQPGLDPDFHDGVHRGFARW

Radius of gyration: 17.58 Å; chains: 1; bounding box: 44×21×47 Å